Protein AF-A0A4Q1SSH7-F1 (afdb_monomer)

pLDDT: mean 82.24, std 13.0, range [39.09, 94.75]

Radius of gyration: 13.48 Å; Cα contacts (8 Å, |Δi|>4): 123; chains: 1; bounding box: 34×24×37 Å

Nearest PDB structures (foldseek):
  8b3z-assembly1_B  TM=5.764E-01  e=4.183E+00  Bacillus subtilis
  6zdw-assembly1_AAA  TM=4.480E-01  e=9.961E+00  Mucor lusitanicus

Structure (mmCIF, N/CA/C/O backbone):
data_AF-A0A4Q1SSH7-F1
#
_entry.id   AF-A0A4Q1SSH7-F1
#
loop_
_atom_site.group_PDB
_atom_site.id
_atom_site.type_symbol
_atom_site.label_atom_id
_atom_site.label_alt_id
_atom_site.label_comp_id
_atom_site.label_asym_id
_atom_site.label_entity_id
_atom_site.label_seq_id
_atom_site.pdbx_PDB_ins_code
_atom_site.Cartn_x
_atom_site.Cartn_y
_atom_site.Cartn_z
_atom_site.occupancy
_atom_site.B_iso_or_e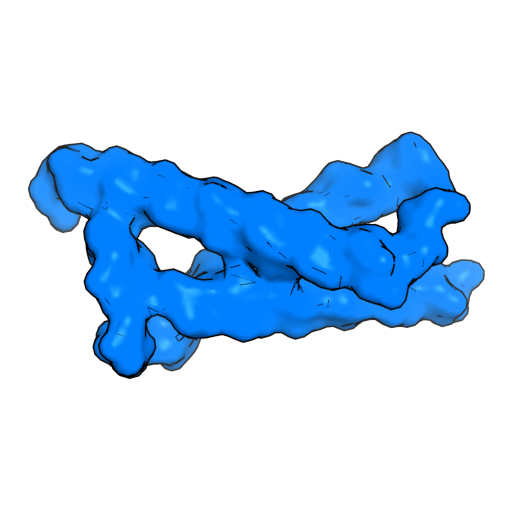quiv
_atom_site.auth_seq_id
_atom_site.auth_comp_id
_atom_site.auth_asym_id
_atom_site.auth_atom_id
_atom_site.pdbx_PDB_model_num
ATOM 1 N N . MET A 1 1 ? 18.077 3.072 -13.204 1.00 58.22 1 MET A N 1
ATOM 2 C CA . MET A 1 1 ? 16.784 3.308 -13.880 1.00 58.22 1 MET A CA 1
ATOM 3 C C . MET A 1 1 ? 16.881 4.634 -14.614 1.00 58.22 1 MET A C 1
ATOM 5 O O . MET A 1 1 ? 17.295 5.602 -13.988 1.00 58.22 1 MET A O 1
ATOM 9 N N . GLU A 1 2 ? 16.598 4.690 -15.918 1.00 61.38 2 GLU A N 1
ATOM 10 C CA . GLU A 1 2 ? 16.573 5.972 -16.642 1.00 61.38 2 GLU A CA 1
ATOM 11 C C . GLU A 1 2 ? 15.501 6.885 -16.028 1.00 61.38 2 GLU A C 1
ATOM 13 O O . GLU A 1 2 ? 14.435 6.409 -15.630 1.00 61.38 2 GLU A O 1
ATOM 18 N N . GLY A 1 3 ? 15.767 8.193 -15.943 1.00 69.75 3 GLY A N 1
ATOM 19 C CA . GLY A 1 3 ? 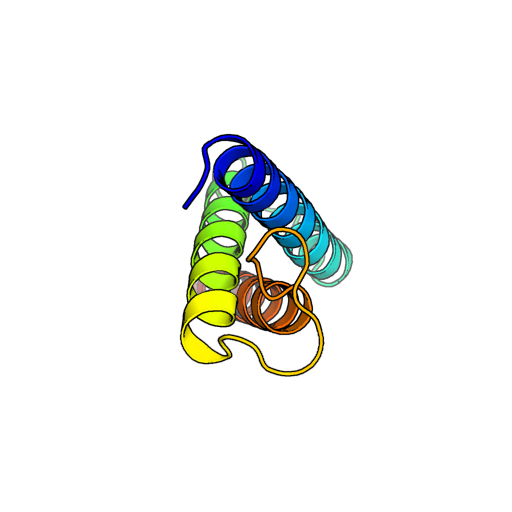14.933 9.136 -15.182 1.00 69.75 3 GLY A CA 1
ATOM 20 C C . GLY 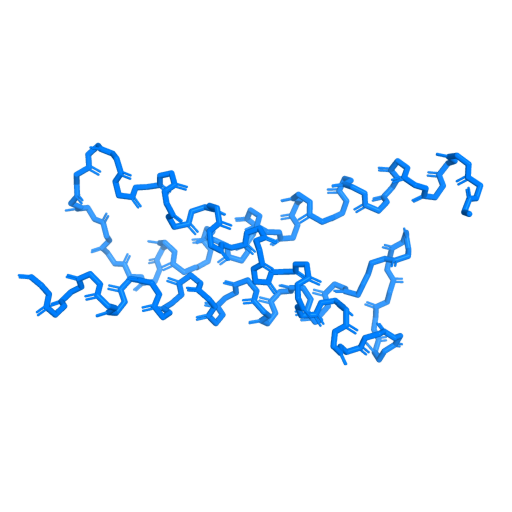A 1 3 ? 13.442 9.148 -15.555 1.00 69.75 3 GLY A C 1
ATOM 21 O O . GLY A 1 3 ? 12.605 9.462 -14.714 1.00 69.75 3 GLY A O 1
ATOM 22 N N . LYS A 1 4 ? 13.086 8.737 -16.780 1.00 71.12 4 LYS A N 1
ATOM 23 C CA . LYS A 1 4 ? 11.691 8.627 -17.243 1.00 71.12 4 LYS A CA 1
ATOM 24 C C . L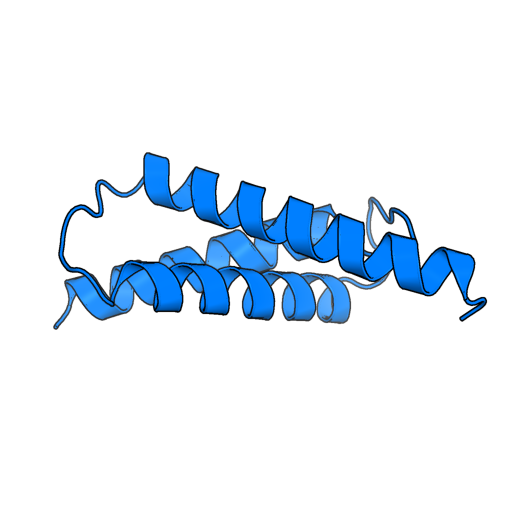YS A 1 4 ? 10.935 7.464 -16.593 1.00 71.12 4 LYS A C 1
ATOM 26 O O . LYS A 1 4 ? 9.806 7.646 -16.149 1.00 71.12 4 LYS A O 1
ATOM 31 N N . TYR A 1 5 ? 11.563 6.293 -16.482 1.00 74.62 5 TYR A N 1
ATOM 32 C CA . TYR A 1 5 ? 10.943 5.124 -15.850 1.00 74.62 5 TYR A CA 1
ATOM 33 C C . TYR A 1 5 ? 10.823 5.294 -14.338 1.00 74.62 5 TYR A C 1
ATOM 35 O O . TYR A 1 5 ? 9.846 4.845 -13.756 1.00 74.62 5 TYR A O 1
ATOM 43 N N . ALA A 1 6 ? 11.755 6.021 -13.712 1.00 80.81 6 ALA A N 1
ATOM 44 C CA . ALA A 1 6 ? 11.648 6.363 -12.297 1.00 80.81 6 ALA A CA 1
ATOM 45 C C . ALA A 1 6 ? 10.397 7.214 -12.011 1.00 80.81 6 ALA A C 1
ATOM 47 O O . ALA A 1 6 ? 9.656 6.919 -11.080 1.00 80.81 6 ALA A O 1
ATOM 48 N N . ALA A 1 7 ? 10.114 8.231 -12.832 1.00 87.00 7 ALA A N 1
ATOM 49 C CA . ALA A 1 7 ? 8.909 9.048 -12.671 1.00 87.00 7 ALA A CA 1
ATOM 50 C C . ALA A 1 7 ? 7.617 8.232 -12.870 1.00 87.00 7 ALA A C 1
ATOM 52 O O . ALA A 1 7 ? 6.665 8.382 -12.105 1.00 87.00 7 ALA A O 1
ATOM 53 N N . MET A 1 8 ? 7.596 7.342 -13.869 1.00 88.31 8 MET A N 1
ATOM 54 C CA . MET A 1 8 ? 6.452 6.461 -14.122 1.00 88.31 8 MET A CA 1
ATOM 55 C C . MET A 1 8 ? 6.234 5.465 -12.978 1.00 88.31 8 MET A C 1
ATOM 57 O O . MET A 1 8 ? 5.092 5.284 -12.574 1.00 88.31 8 MET A O 1
ATOM 61 N N . PHE A 1 9 ? 7.296 4.889 -12.409 1.00 89.94 9 PHE A N 1
ATOM 62 C CA . PHE A 1 9 ? 7.212 3.999 -11.248 1.00 89.94 9 PHE A CA 1
ATOM 63 C C . PHE A 1 9 ? 6.467 4.656 -10.083 1.00 89.94 9 PHE A C 1
ATOM 65 O O . PHE A 1 9 ? 5.463 4.127 -9.611 1.00 89.94 9 PHE A O 1
ATOM 72 N N . TRP A 1 10 ? 6.917 5.841 -9.653 1.00 91.06 10 TRP A N 1
ATOM 73 C CA . TRP A 1 10 ? 6.320 6.538 -8.511 1.00 91.06 10 TRP A CA 1
ATOM 74 C C . TRP A 1 10 ? 4.861 6.924 -8.765 1.00 91.06 10 TRP A C 1
ATOM 76 O O . TRP A 1 10 ? 4.031 6.806 -7.867 1.00 91.06 10 TRP A O 1
ATOM 86 N N . LEU A 1 11 ? 4.533 7.335 -9.994 1.00 92.88 11 LEU A N 1
ATOM 87 C CA . LEU A 1 11 ? 3.156 7.627 -10.390 1.00 92.88 11 LEU A CA 1
ATOM 88 C C . LEU A 1 11 ? 2.265 6.386 -10.321 1.00 92.88 11 LEU A C 1
ATOM 90 O O . LEU A 1 11 ? 1.200 6.431 -9.708 1.00 92.88 11 LEU A O 1
ATOM 94 N N . VAL A 1 12 ? 2.699 5.280 -10.929 1.00 92.00 12 VAL A N 1
ATOM 95 C CA . VAL A 1 12 ? 1.934 4.028 -10.945 1.00 92.00 12 VAL A CA 1
ATOM 96 C C . VAL A 1 12 ? 1.762 3.498 -9.525 1.00 92.00 12 VAL A C 1
ATOM 98 O O . VAL A 1 12 ? 0.650 3.134 -9.154 1.00 92.00 12 VAL A O 1
ATOM 101 N N . TRP A 1 13 ? 2.812 3.532 -8.705 1.00 94.19 13 TRP A N 1
ATOM 102 C CA . TRP A 1 13 ? 2.750 3.124 -7.305 1.00 94.19 13 TRP A CA 1
ATOM 103 C C . TRP A 1 13 ? 1.721 3.934 -6.504 1.00 94.19 13 TRP A C 1
ATOM 105 O O . TRP A 1 13 ? 0.890 3.341 -5.814 1.00 94.19 13 TRP A O 1
ATOM 115 N N . ILE A 1 14 ? 1.714 5.268 -6.627 1.00 94.50 14 ILE A N 1
ATOM 116 C CA . ILE A 1 14 ? 0.736 6.131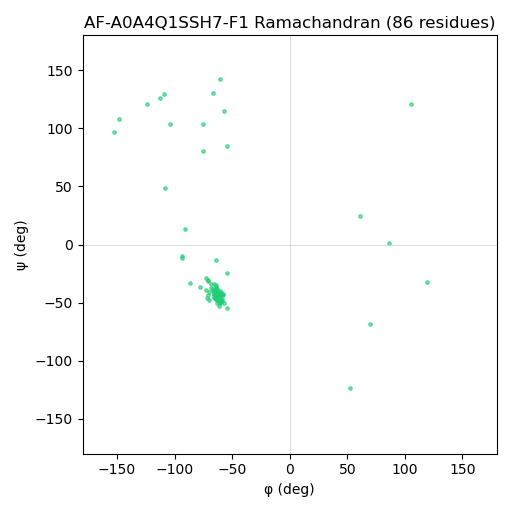 -5.942 1.00 94.50 14 ILE A CA 1
ATOM 117 C C . ILE A 1 14 ? -0.688 5.800 -6.396 1.00 94.50 14 ILE A C 1
ATOM 119 O O . ILE A 1 14 ? -1.571 5.615 -5.559 1.00 94.50 14 ILE A O 1
ATOM 123 N N . ILE A 1 15 ? -0.913 5.689 -7.709 1.00 94.50 15 ILE A N 1
ATOM 124 C CA . ILE A 1 15 ? -2.236 5.395 -8.274 1.00 94.50 15 ILE A CA 1
ATOM 125 C C . ILE A 1 15 ? -2.733 4.030 -7.791 1.00 94.50 15 ILE A C 1
ATOM 127 O O . ILE A 1 15 ? -3.857 3.918 -7.307 1.00 94.50 15 ILE A O 1
ATOM 131 N N . VAL A 1 16 ? -1.895 2.998 -7.877 1.00 94.25 16 VAL A N 1
ATOM 132 C CA . VAL A 1 16 ? -2.244 1.640 -7.444 1.00 94.25 16 VAL A CA 1
ATOM 133 C C . VAL A 1 16 ? -2.545 1.597 -5.949 1.00 94.25 16 VAL A C 1
ATOM 135 O O . VAL A 1 16 ? -3.544 1.005 -5.545 1.00 94.25 16 VAL A O 1
ATOM 138 N N . SER A 1 17 ? -1.736 2.270 -5.132 1.00 93.50 17 SER A N 1
ATOM 139 C CA . SER A 1 17 ? -1.946 2.341 -3.683 1.00 93.50 17 SER A CA 1
ATOM 140 C C . SER A 1 17 ? -3.254 3.048 -3.334 1.00 93.50 17 SER A C 1
ATOM 142 O O . SER A 1 17 ? -3.970 2.605 -2.438 1.00 93.50 17 SER A O 1
ATOM 144 N N . LEU A 1 18 ? -3.603 4.116 -4.057 1.00 93.25 18 LEU A N 1
ATOM 145 C CA . LEU A 1 18 ? -4.876 4.813 -3.884 1.00 93.25 18 LEU A CA 1
ATOM 146 C C . LEU A 1 18 ? -6.063 3.932 -4.278 1.00 93.25 18 LEU A C 1
ATOM 148 O O . LEU A 1 18 ? -7.049 3.905 -3.550 1.00 93.25 18 LEU A O 1
ATOM 152 N N . LEU A 1 19 ? -5.967 3.186 -5.382 1.00 92.31 19 LEU A N 1
ATOM 153 C CA . LEU A 1 19 ? -7.021 2.267 -5.822 1.00 92.31 19 LEU A CA 1
ATOM 154 C C . LEU A 1 19 ? -7.222 1.107 -4.840 1.00 92.31 19 LEU A C 1
ATOM 156 O O . LEU A 1 19 ? -8.358 0.794 -4.491 1.00 92.31 19 LEU A O 1
ATOM 160 N N . ALA A 1 20 ? -6.131 0.495 -4.373 1.00 90.56 20 ALA A N 1
ATOM 161 C CA . ALA A 1 20 ? -6.165 -0.564 -3.366 1.00 90.56 20 ALA A CA 1
ATOM 162 C C . ALA A 1 20 ? -6.786 -0.070 -2.053 1.00 90.56 20 ALA A C 1
ATOM 164 O O . ALA A 1 20 ? -7.667 -0.718 -1.485 1.00 90.56 20 ALA A O 1
ATOM 165 N N . TRP A 1 21 ? -6.346 1.107 -1.606 1.00 90.94 21 TRP A N 1
ATOM 166 C CA . TRP A 1 21 ? -6.853 1.755 -0.407 1.00 90.94 21 TRP A CA 1
ATOM 167 C C . TRP A 1 21 ? -8.347 2.070 -0.534 1.00 90.94 21 TRP A C 1
ATOM 169 O O . TRP A 1 21 ? -9.125 1.625 0.305 1.00 90.94 21 TRP A O 1
ATOM 179 N N . TRP A 1 22 ? -8.755 2.754 -1.607 1.00 87.19 22 TRP A N 1
ATOM 180 C CA . TRP A 1 22 ? -10.152 3.096 -1.876 1.00 87.19 22 TRP A CA 1
ATOM 181 C C . TRP A 1 22 ? -11.037 1.849 -1.957 1.00 87.19 22 TRP A C 1
ATOM 183 O O . TRP A 1 22 ? -12.103 1.821 -1.354 1.00 87.19 22 TRP A O 1
ATOM 193 N N . GLY A 1 23 ? -10.581 0.784 -2.623 1.00 85.88 23 GLY A N 1
ATOM 194 C CA . GLY A 1 23 ? -11.322 -0.476 -2.702 1.00 85.88 23 GLY A CA 1
ATOM 195 C C . GLY A 1 23 ? -11.598 -1.103 -1.331 1.00 85.88 23 GLY A C 1
ATOM 196 O O . GLY A 1 23 ? -12.705 -1.577 -1.086 1.00 85.88 23 GLY A O 1
ATOM 197 N N . ILE A 1 24 ? -10.624 -1.069 -0.414 1.00 84.25 24 ILE A N 1
ATOM 198 C CA . ILE A 1 24 ? -10.818 -1.538 0.966 1.00 84.25 24 ILE A CA 1
ATOM 199 C C . ILE A 1 24 ? -11.675 -0.569 1.785 1.00 84.25 24 ILE A C 1
ATOM 201 O O . ILE A 1 24 ? -12.501 -1.025 2.571 1.00 84.25 24 ILE A O 1
ATOM 205 N N . ASP A 1 25 ? -11.493 0.737 1.616 1.00 78.19 25 ASP A N 1
ATOM 206 C CA . ASP A 1 25 ? -12.234 1.775 2.342 1.00 78.19 25 ASP A CA 1
ATOM 207 C C . ASP A 1 25 ? -13.731 1.781 1.989 1.00 78.19 25 ASP A C 1
ATOM 209 O O . ASP A 1 25 ? -14.566 2.003 2.855 1.00 78.19 25 ASP A O 1
ATOM 213 N N . GLN A 1 26 ? -14.088 1.457 0.741 1.00 77.06 26 GLN A N 1
ATOM 214 C CA . GLN A 1 26 ? -15.482 1.239 0.331 1.00 77.06 26 GLN A CA 1
ATOM 215 C C . GLN A 1 26 ? -16.060 -0.081 0.860 1.00 77.06 26 GLN A C 1
ATOM 217 O O . GLN A 1 26 ? -17.270 -0.207 1.025 1.00 77.06 26 GLN A O 1
ATOM 222 N N . TRP A 1 27 ? -15.217 -1.097 1.070 1.00 75.19 27 TRP A N 1
ATOM 223 C CA . TRP A 1 27 ? -15.668 -2.424 1.494 1.00 75.19 27 TRP A CA 1
ATOM 224 C C . TRP A 1 27 ? -15.810 -2.552 3.012 1.00 75.19 27 TRP A C 1
ATOM 226 O O . TRP A 1 27 ? -16.669 -3.280 3.510 1.00 75.19 27 TRP A O 1
ATOM 236 N N . ILE A 1 28 ? -14.956 -1.857 3.757 1.00 72.38 28 ILE A N 1
ATOM 237 C CA . ILE A 1 28 ? -15.026 -1.752 5.206 1.00 72.38 28 ILE A CA 1
ATOM 238 C C . ILE A 1 28 ? -15.592 -0.369 5.491 1.00 72.38 28 ILE A C 1
ATOM 240 O O . ILE A 1 28 ? -14.837 0.588 5.387 1.00 72.38 28 ILE A O 1
ATOM 244 N N . ASP A 1 29 ? -16.873 -0.272 5.869 1.00 64.25 29 ASP A N 1
ATOM 245 C CA . ASP A 1 29 ? -17.496 0.965 6.372 1.00 64.25 29 ASP A CA 1
ATOM 246 C C . ASP A 1 29 ? -16.672 1.506 7.555 1.00 64.25 29 ASP A C 1
ATOM 248 O O . ASP A 1 29 ? -16.918 1.195 8.721 1.00 64.25 29 ASP A O 1
ATOM 252 N N . SER A 1 30 ? -15.621 2.269 7.261 1.00 52.12 30 SER A N 1
ATOM 253 C CA . SER A 1 30 ? -14.631 2.712 8.238 1.00 52.12 30 SER A CA 1
ATOM 254 C C . SER A 1 30 ? -14.775 4.202 8.512 1.00 52.12 30 SER A C 1
ATOM 256 O O . SER A 1 30 ? -13.818 4.967 8.566 1.00 52.12 30 SER A O 1
ATOM 258 N N . ASN A 1 31 ? -16.012 4.617 8.774 1.00 54.75 31 ASN A N 1
ATOM 259 C CA . ASN A 1 31 ? -16.269 5.887 9.435 1.00 54.75 31 ASN A CA 1
ATOM 260 C C . ASN A 1 31 ? -15.957 5.772 10.930 1.00 54.75 31 ASN A C 1
ATOM 262 O O . ASN A 1 31 ? -16.874 5.653 11.732 1.00 54.75 31 ASN A O 1
ATOM 266 N N . THR A 1 32 ? -14.684 5.871 11.322 1.00 49.56 32 THR A N 1
ATOM 267 C CA . THR A 1 32 ? -14.314 6.274 12.692 1.00 49.56 32 THR A CA 1
ATOM 268 C C . THR A 1 32 ? -12.934 6.952 12.748 1.00 49.56 32 THR A C 1
ATOM 270 O O . THR A 1 32 ? -11.887 6.314 12.857 1.00 49.56 32 THR A O 1
ATOM 273 N N . GLY A 1 33 ? -12.942 8.291 12.735 1.00 46.84 33 GLY A N 1
ATOM 274 C CA . GLY A 1 33 ? -11.903 9.123 13.358 1.00 46.84 33 GLY A CA 1
ATOM 275 C C . GLY A 1 33 ? -10.896 9.806 12.422 1.00 46.84 33 GLY A C 1
ATOM 276 O O . GLY A 1 33 ? -10.109 9.164 11.726 1.00 46.84 33 GLY A O 1
ATOM 277 N N . PHE A 1 34 ? -10.850 11.139 12.490 1.00 39.09 34 PHE A N 1
ATOM 278 C CA . PHE A 1 34 ? -9.781 11.961 11.912 1.00 39.09 34 PHE A CA 1
ATOM 279 C C . PHE A 1 34 ? -8.427 11.503 12.500 1.00 39.09 34 PHE A C 1
ATOM 281 O O . PHE A 1 34 ? -8.224 11.570 13.709 1.00 39.09 34 PHE A O 1
ATOM 288 N N . GLY A 1 35 ? -7.538 10.960 11.657 1.00 56.69 35 GLY A N 1
ATOM 289 C CA . GLY A 1 35 ? -6.260 10.331 12.050 1.00 56.69 35 GLY A CA 1
ATOM 290 C C . GLY A 1 35 ? -6.138 8.843 11.671 1.00 56.69 35 GLY A C 1
ATOM 291 O O . GLY A 1 35 ? -5.063 8.394 11.285 1.00 56.69 35 GLY A O 1
ATOM 292 N N . SER A 1 36 ? -7.251 8.098 11.662 1.00 65.69 36 SER A N 1
ATOM 293 C CA . SER A 1 36 ? -7.338 6.676 11.256 1.00 65.69 36 SER A CA 1
ATOM 294 C C . SER A 1 36 ? -7.157 6.474 9.744 1.00 65.69 36 SER A C 1
ATOM 296 O O . SER A 1 36 ? -6.621 5.452 9.294 1.00 65.69 36 SER A O 1
ATOM 298 N N . TRP A 1 37 ? -7.581 7.486 8.985 1.00 74.94 37 TRP A N 1
ATOM 299 C CA . TRP A 1 37 ? -7.596 7.540 7.526 1.00 74.94 37 TRP A CA 1
ATOM 300 C C . TRP A 1 37 ? -6.195 7.640 6.907 1.00 74.94 37 TRP A C 1
ATOM 302 O O . TRP A 1 37 ? -5.821 6.852 6.043 1.00 74.94 37 TRP A O 1
ATOM 312 N N . TRP A 1 38 ? -5.362 8.549 7.417 1.00 82.00 38 TRP A N 1
ATOM 313 C CA . TRP A 1 38 ? -3.985 8.702 6.940 1.00 82.00 38 TRP A CA 1
ATOM 314 C C . TRP A 1 38 ? -3.141 7.455 7.205 1.00 82.00 38 TRP A C 1
ATOM 316 O O . TRP A 1 38 ? -2.339 7.058 6.364 1.00 82.00 38 TRP A O 1
ATOM 326 N N . ALA A 1 39 ? -3.358 6.795 8.345 1.00 83.94 39 ALA A N 1
ATOM 327 C CA . ALA A 1 39 ? -2.659 5.560 8.665 1.00 83.94 39 ALA A CA 1
ATOM 328 C C . ALA A 1 39 ? -3.036 4.413 7.709 1.00 83.94 39 ALA A C 1
ATOM 330 O O . ALA A 1 39 ? -2.154 3.677 7.276 1.00 83.94 39 ALA A O 1
ATOM 331 N N . SER A 1 40 ? -4.312 4.273 7.320 1.00 85.25 40 SER A N 1
ATOM 332 C CA . SER A 1 40 ? -4.720 3.232 6.362 1.00 85.25 40 SER A CA 1
ATOM 333 C C . SER A 1 40 ? -4.176 3.488 4.952 1.00 85.25 40 SER A C 1
ATOM 335 O O . SER A 1 40 ? -3.785 2.534 4.272 1.00 85.25 40 SER A O 1
ATOM 337 N N . LEU A 1 41 ? -4.064 4.758 4.547 1.00 89.06 41 LEU A N 1
ATOM 338 C CA . LEU A 1 41 ? -3.425 5.158 3.294 1.00 89.06 41 LEU A CA 1
ATOM 339 C C . LEU A 1 41 ? -1.918 4.854 3.290 1.00 89.06 41 LEU A C 1
ATOM 341 O O . LEU A 1 41 ? -1.413 4.273 2.331 1.00 89.06 41 LEU A O 1
ATOM 345 N N . ILE A 1 42 ? -1.203 5.191 4.370 1.00 91.19 42 ILE A N 1
ATOM 346 C CA . ILE A 1 42 ? 0.228 4.869 4.515 1.00 91.19 42 ILE A CA 1
ATOM 347 C C . ILE A 1 42 ? 0.438 3.354 4.448 1.00 91.19 42 ILE A C 1
ATOM 349 O O . ILE A 1 42 ? 1.338 2.889 3.753 1.00 91.19 42 ILE A O 1
ATOM 353 N N . MET A 1 43 ? -0.420 2.576 5.108 1.00 91.81 43 MET A N 1
ATOM 354 C CA . MET A 1 43 ? -0.349 1.116 5.053 1.00 91.81 43 MET A CA 1
ATOM 355 C C . MET A 1 43 ? -0.598 0.568 3.646 1.00 91.81 43 MET A C 1
ATOM 357 O O . MET A 1 43 ? 0.065 -0.392 3.262 1.00 91.81 43 MET A O 1
ATOM 361 N N . SER A 1 44 ? -1.475 1.195 2.856 1.00 93.56 44 SER A N 1
ATOM 362 C CA . SER A 1 44 ? -1.649 0.832 1.444 1.00 93.56 44 SER A CA 1
ATOM 363 C C . SER A 1 44 ? -0.384 1.093 0.634 1.00 93.56 44 SER A C 1
ATOM 365 O O . SER A 1 44 ? 0.073 0.221 -0.096 1.00 93.56 44 SER A O 1
ATOM 367 N N . LEU A 1 45 ? 0.220 2.274 0.803 1.00 94.06 45 LEU A N 1
ATOM 368 C CA . LEU A 1 45 ? 1.450 2.665 0.109 1.00 94.06 45 LEU A CA 1
ATOM 369 C C . LEU A 1 45 ? 2.596 1.693 0.418 1.00 94.06 45 LEU A C 1
ATOM 371 O O . LEU A 1 45 ? 3.254 1.184 -0.492 1.00 94.06 45 LEU A O 1
ATOM 375 N N . VAL A 1 46 ? 2.800 1.386 1.702 1.00 94.75 46 VAL A N 1
ATOM 376 C CA . VAL A 1 46 ? 3.816 0.424 2.154 1.00 94.75 46 VAL A CA 1
ATOM 377 C C . VAL A 1 46 ? 3.507 -0.978 1.632 1.00 94.75 46 VAL A C 1
ATOM 379 O O . VAL A 1 46 ? 4.391 -1.637 1.089 1.00 94.75 46 VAL A O 1
ATOM 382 N N . GLY A 1 47 ? 2.255 -1.425 1.747 1.00 94.56 47 GLY A N 1
ATOM 383 C CA . GLY A 1 47 ? 1.820 -2.729 1.258 1.00 94.56 47 GLY A CA 1
ATOM 384 C C . GLY A 1 47 ? 2.022 -2.885 -0.244 1.00 94.56 47 GLY A C 1
ATOM 385 O O . GLY A 1 47 ? 2.531 -3.909 -0.685 1.00 94.56 47 GLY A O 1
ATOM 386 N N . ALA A 1 48 ? 1.688 -1.864 -1.031 1.00 94.12 48 ALA A N 1
ATOM 387 C CA . ALA A 1 48 ? 1.847 -1.889 -2.477 1.00 94.12 48 ALA A CA 1
ATOM 388 C C . ALA A 1 48 ? 3.319 -1.898 -2.900 1.00 94.12 48 ALA A C 1
ATOM 390 O O . ALA A 1 48 ? 3.692 -2.613 -3.826 1.00 94.12 48 ALA A O 1
ATOM 391 N N . TRP A 1 49 ? 4.176 -1.165 -2.188 1.00 93.62 49 TRP A N 1
ATOM 392 C CA . TRP A 1 49 ? 5.617 -1.213 -2.431 1.00 93.62 49 TRP A CA 1
ATOM 393 C C . TRP A 1 49 ? 6.212 -2.592 -2.096 1.00 93.62 49 TRP A C 1
ATOM 395 O O . TRP A 1 49 ? 7.002 -3.1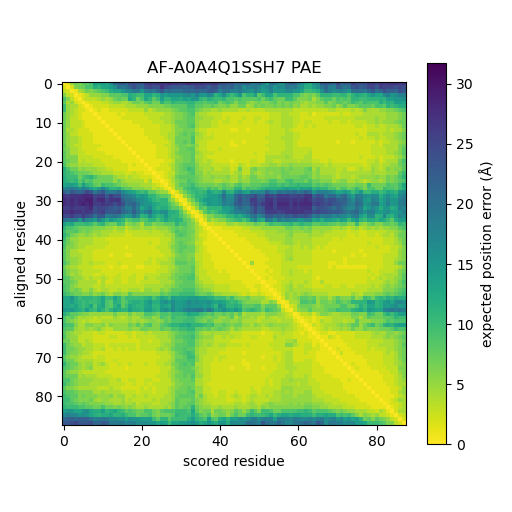42 -2.865 1.00 93.62 49 TRP A O 1
ATOM 405 N N . LEU A 1 50 ? 5.794 -3.190 -0.974 1.00 93.38 50 LEU A N 1
ATOM 406 C CA . LEU A 1 50 ? 6.217 -4.537 -0.585 1.00 93.38 50 LEU A CA 1
ATOM 407 C C . LEU A 1 50 ? 5.702 -5.599 -1.557 1.00 93.38 50 LEU A C 1
ATOM 409 O O . LEU A 1 50 ? 6.444 -6.503 -1.925 1.00 93.38 50 LEU A O 1
ATOM 413 N N . GLY A 1 51 ? 4.446 -5.493 -1.983 1.00 90.38 51 GLY A N 1
ATOM 414 C CA . GLY A 1 51 ? 3.835 -6.421 -2.925 1.00 90.38 51 GLY A CA 1
ATOM 415 C C . GLY A 1 51 ? 4.524 -6.406 -4.288 1.00 90.38 51 GLY A C 1
ATOM 416 O O . GLY A 1 51 ? 4.785 -7.471 -4.845 1.00 90.38 51 G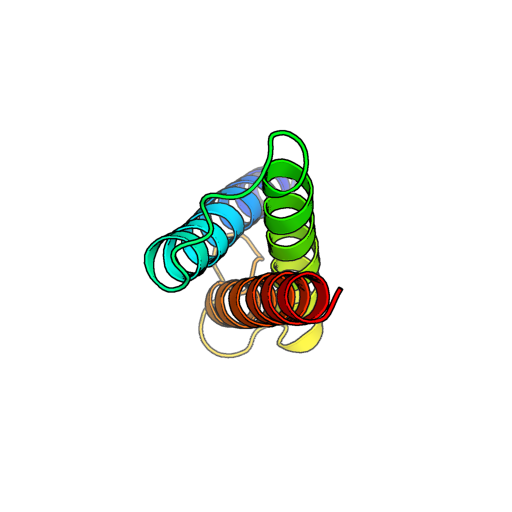LY A O 1
ATOM 417 N N . ASP A 1 52 ? 4.892 -5.223 -4.783 1.00 91.31 52 ASP A N 1
ATOM 418 C CA . ASP A 1 52 ? 5.741 -5.072 -5.967 1.00 91.31 52 ASP A CA 1
ATOM 419 C C . ASP A 1 52 ? 7.118 -5.717 -5.772 1.00 91.31 52 ASP A C 1
ATOM 421 O O . ASP A 1 52 ? 7.527 -6.567 -6.557 1.00 91.31 52 ASP A O 1
ATOM 425 N N . THR A 1 53 ? 7.790 -5.407 -4.662 1.00 88.69 53 THR A N 1
ATOM 426 C CA . THR A 1 53 ? 9.127 -5.942 -4.360 1.00 88.69 53 THR A CA 1
ATOM 427 C C . THR A 1 53 ? 9.141 -7.472 -4.247 1.00 88.69 53 THR A C 1
ATOM 429 O O . THR A 1 53 ? 10.079 -8.120 -4.710 1.00 88.69 53 THR A O 1
ATOM 432 N N . LEU A 1 54 ? 8.110 -8.067 -3.638 1.00 88.25 54 LEU A N 1
ATOM 433 C CA . LEU A 1 54 ? 8.023 -9.513 -3.411 1.00 88.25 54 LEU A CA 1
ATOM 434 C C . LEU A 1 54 ? 7.625 -10.291 -4.668 1.00 88.25 54 LEU A C 1
ATOM 436 O O . LEU A 1 54 ? 8.102 -11.406 -4.870 1.00 88.25 54 LEU A O 1
ATOM 440 N N . LEU A 1 55 ? 6.741 -9.730 -5.497 1.00 85.44 55 LEU A N 1
ATOM 441 C CA . LEU A 1 55 ? 6.255 -10.390 -6.712 1.00 85.44 55 LEU A CA 1
ATOM 442 C C . LEU A 1 55 ? 7.067 -10.005 -7.955 1.00 85.44 55 LEU A C 1
ATOM 444 O O . LEU A 1 55 ? 6.962 -10.670 -8.985 1.00 85.44 55 LEU A O 1
ATOM 448 N N . GLY A 1 56 ? 7.928 -8.992 -7.870 1.00 80.44 56 GLY A N 1
ATOM 449 C CA . GLY A 1 56 ? 8.903 -8.646 -8.900 1.00 80.44 56 GLY A CA 1
ATOM 450 C C . GLY A 1 56 ? 8.249 -8.481 -10.268 1.00 80.44 56 GLY A C 1
ATOM 451 O O . GLY A 1 56 ? 7.306 -7.723 -10.424 1.00 80.44 56 GLY A O 1
ATOM 452 N N . SER A 1 57 ? 8.694 -9.219 -11.284 1.00 80.38 57 SER A N 1
ATOM 453 C CA . SER A 1 57 ? 8.150 -9.110 -12.647 1.00 80.38 57 SER A CA 1
ATOM 454 C C . SER A 1 57 ? 6.987 -10.057 -12.968 1.00 80.38 57 SER A C 1
ATOM 456 O O . SER A 1 57 ? 6.634 -10.224 -14.137 1.00 80.38 57 SER A O 1
ATOM 458 N N . LEU A 1 58 ? 6.380 -10.694 -11.964 1.00 73.81 58 LEU A N 1
ATOM 459 C CA . LEU A 1 58 ? 5.284 -11.630 -12.198 1.00 73.81 58 LEU A CA 1
ATOM 460 C C . LEU A 1 58 ? 4.034 -10.921 -12.747 1.00 73.81 58 LEU A C 1
ATOM 462 O O . LEU A 1 58 ? 3.533 -9.960 -12.168 1.00 73.81 58 LEU A O 1
ATOM 466 N N . PHE A 1 59 ? 3.497 -11.475 -13.835 1.00 75.06 59 PHE A N 1
ATOM 467 C CA . PHE A 1 59 ? 2.234 -11.119 -14.493 1.00 75.06 59 PHE A CA 1
ATOM 468 C C . PHE A 1 59 ? 2.178 -9.767 -15.215 1.00 75.06 59 PHE A C 1
ATOM 470 O O . PHE A 1 59 ? 2.031 -9.762 -16.436 1.00 75.06 59 PHE A O 1
ATOM 477 N N . PHE A 1 60 ? 2.224 -8.634 -14.506 1.00 83.12 60 PHE A N 1
ATOM 478 C CA . PHE A 1 60 ? 1.951 -7.329 -15.121 1.00 83.12 60 PHE A CA 1
ATOM 479 C C . PHE A 1 60 ? 2.744 -6.188 -14.481 1.00 83.12 60 PHE A C 1
ATOM 481 O O . PHE A 1 60 ? 2.452 -5.742 -13.370 1.00 83.12 60 PHE A O 1
ATOM 488 N N . VAL A 1 61 ? 3.730 -5.693 -15.233 1.00 85.69 61 VAL A N 1
ATOM 489 C CA . VAL A 1 61 ? 4.624 -4.603 -14.833 1.00 85.69 61 VAL A CA 1
ATOM 490 C C . VAL A 1 61 ? 4.365 -3.382 -15.709 1.00 85.69 61 VAL A C 1
ATOM 492 O O . VAL A 1 61 ? 4.443 -3.461 -16.934 1.00 85.69 61 VAL A O 1
ATOM 495 N N . LEU A 1 62 ? 4.107 -2.238 -15.082 1.00 85.50 62 LEU A N 1
ATOM 496 C CA . LEU A 1 62 ? 3.900 -0.953 -15.740 1.00 85.50 62 LEU A CA 1
ATOM 497 C C . LEU A 1 62 ? 4.899 0.063 -15.179 1.00 85.50 62 LEU A C 1
ATOM 499 O O . LEU A 1 62 ? 4.938 0.307 -13.978 1.00 85.50 62 LEU A O 1
ATOM 503 N N . GLY A 1 63 ? 5.739 0.649 -16.038 1.00 80.62 63 GLY A N 1
ATOM 504 C CA . GLY A 1 63 ? 6.726 1.647 -15.601 1.00 80.62 63 GLY A CA 1
ATOM 505 C C . GLY A 1 63 ? 7.750 1.121 -14.585 1.00 80.62 63 GLY A C 1
ATOM 506 O O . GLY A 1 63 ? 8.284 1.905 -13.813 1.00 80.62 63 GLY A O 1
ATOM 507 N N . GLY A 1 64 ? 8.005 -0.192 -14.567 1.00 83.12 64 GLY A N 1
ATOM 508 C CA . GLY A 1 64 ? 8.882 -0.846 -13.590 1.00 83.12 64 GLY A CA 1
ATOM 509 C C . GLY A 1 64 ? 8.199 -1.251 -12.280 1.00 83.12 64 GLY A C 1
ATOM 510 O O . GLY A 1 64 ? 8.880 -1.788 -11.419 1.00 83.12 64 GLY A O 1
ATOM 511 N N . PHE A 1 65 ? 6.890 -1.016 -12.141 1.00 86.75 65 PHE A N 1
ATOM 512 C CA . PHE A 1 65 ? 6.087 -1.396 -10.978 1.00 86.75 65 PHE A CA 1
ATOM 513 C C . PHE A 1 65 ? 5.133 -2.547 -11.318 1.00 86.75 65 PHE A C 1
ATOM 515 O O . PHE A 1 65 ? 4.379 -2.470 -12.291 1.00 86.75 65 PHE A O 1
ATOM 522 N N . ASN A 1 66 ? 5.128 -3.604 -10.517 1.00 91.25 66 ASN A N 1
ATOM 523 C CA . ASN A 1 66 ? 4.186 -4.707 -10.598 1.00 91.25 66 ASN A CA 1
ATOM 524 C C . ASN A 1 66 ? 2.830 -4.289 -10.045 1.00 91.25 66 ASN A C 1
ATOM 526 O O . ASN A 1 66 ? 2.603 -4.225 -8.838 1.00 91.25 66 ASN A O 1
ATOM 530 N N . VAL A 1 67 ? 1.899 -4.041 -10.956 1.00 90.38 67 VAL A N 1
ATOM 531 C CA . VAL A 1 67 ? 0.573 -3.528 -10.617 1.00 90.38 67 VAL A CA 1
ATOM 532 C C . VAL A 1 67 ? -0.229 -4.559 -9.828 1.00 90.38 67 VAL A C 1
ATOM 534 O O . VAL A 1 67 ? -0.930 -4.191 -8.890 1.00 90.38 67 VAL A O 1
ATOM 537 N N . ILE A 1 68 ? -0.120 -5.847 -10.166 1.00 90.88 68 ILE A N 1
ATOM 538 C CA . ILE A 1 68 ? -0.875 -6.905 -9.480 1.00 90.88 68 ILE A CA 1
ATOM 539 C C . ILE A 1 68 ? -0.316 -7.119 -8.079 1.00 90.88 68 ILE A C 1
ATOM 541 O O . ILE A 1 68 ? -1.080 -7.169 -7.114 1.00 90.88 68 ILE A O 1
ATOM 545 N N . GLY A 1 69 ? 1.010 -7.203 -7.962 1.00 91.06 69 GLY A N 1
ATOM 546 C CA . GLY A 1 69 ? 1.658 -7.334 -6.667 1.00 91.06 69 GLY A CA 1
ATOM 547 C C . GLY A 1 69 ? 1.402 -6.130 -5.777 1.00 91.06 69 GLY A C 1
ATOM 548 O O . GLY A 1 69 ? 1.028 -6.294 -4.617 1.00 91.06 69 GLY A O 1
ATOM 549 N N . GLY A 1 70 ? 1.480 -4.929 -6.346 1.00 91.81 70 GLY A N 1
ATOM 550 C CA . GLY A 1 70 ? 1.136 -3.690 -5.669 1.00 91.81 70 GLY A CA 1
ATOM 551 C C . GLY A 1 70 ? -0.308 -3.639 -5.182 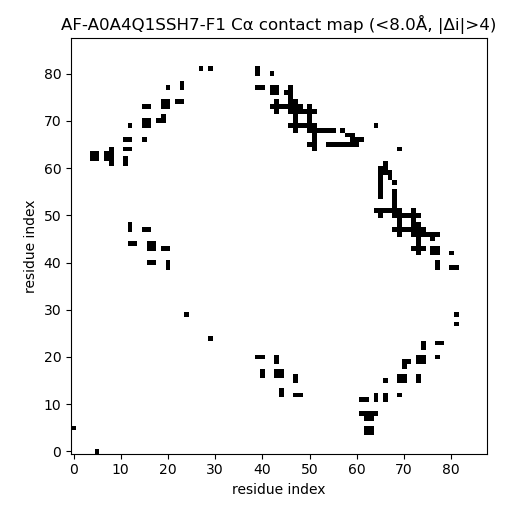1.00 91.81 70 GLY A C 1
ATOM 552 O O . GLY A 1 70 ? -0.556 -3.328 -4.019 1.00 91.81 70 GLY A O 1
ATOM 553 N N . LEU A 1 71 ? -1.271 -4.002 -6.032 1.00 92.50 71 LEU A N 1
ATOM 554 C CA . LEU A 1 71 ? -2.679 -4.065 -5.638 1.00 92.50 71 LEU A CA 1
ATOM 555 C C . LEU A 1 71 ? -2.889 -5.067 -4.501 1.00 92.50 71 LEU A C 1
ATOM 557 O O . LEU A 1 71 ? -3.482 -4.718 -3.484 1.00 92.50 71 LEU A O 1
ATOM 561 N N . ALA A 1 72 ? -2.376 -6.292 -4.640 1.00 92.31 72 ALA A N 1
ATOM 562 C CA . ALA A 1 72 ? -2.542 -7.334 -3.632 1.00 92.31 72 ALA A CA 1
ATOM 563 C C . ALA A 1 72 ? -1.917 -6.936 -2.286 1.00 92.31 72 ALA A C 1
ATOM 565 O O . ALA A 1 72 ? -2.554 -7.076 -1.242 1.00 92.31 72 ALA A O 1
ATOM 566 N N . GLY A 1 73 ? -0.693 -6.402 -2.312 1.00 92.75 73 GLY A N 1
ATOM 567 C CA . GLY A 1 73 ? 0.011 -5.942 -1.122 1.00 92.75 73 GLY A CA 1
ATOM 568 C C . GLY A 1 73 ? -0.687 -4.763 -0.444 1.00 92.75 73 GLY A C 1
ATOM 569 O O . GLY A 1 73 ? -0.890 -4.794 0.769 1.00 92.75 73 GLY A O 1
ATOM 570 N N . GLY A 1 74 ? -1.120 -3.757 -1.211 1.00 91.44 74 GLY A N 1
ATOM 571 C CA . GLY A 1 74 ? -1.865 -2.612 -0.682 1.00 91.44 74 GLY A CA 1
ATOM 572 C C . GLY A 1 74 ? -3.176 -3.043 -0.022 1.00 91.44 74 GLY A C 1
ATOM 573 O O . GLY A 1 74 ? -3.426 -2.719 1.137 1.00 91.44 74 GLY A O 1
ATOM 574 N N . VAL A 1 75 ? -3.961 -3.878 -0.710 1.00 91.62 75 VAL A N 1
ATOM 575 C CA . VAL A 1 75 ? -5.223 -4.436 -0.198 1.00 91.62 75 VAL A CA 1
ATOM 576 C C . VAL A 1 75 ? -5.001 -5.204 1.108 1.00 91.62 75 VAL A C 1
ATOM 578 O O . VAL A 1 75 ? -5.690 -4.945 2.096 1.00 91.62 75 VAL A O 1
ATOM 581 N N . LEU A 1 76 ? -4.027 -6.119 1.147 1.00 91.44 76 LEU A N 1
ATOM 582 C CA . LEU A 1 76 ? -3.731 -6.936 2.329 1.00 91.44 76 LEU A CA 1
ATOM 583 C C . LEU A 1 76 ? -3.325 -6.089 3.536 1.00 91.44 76 LEU A C 1
ATOM 585 O O . LEU A 1 76 ? -3.858 -6.287 4.628 1.00 91.44 76 LEU A O 1
ATOM 589 N N . PHE A 1 77 ? -2.403 -5.143 3.360 1.00 90.94 77 PHE A N 1
ATOM 590 C CA . PHE A 1 77 ? -1.901 -4.325 4.465 1.00 90.94 77 PHE A CA 1
ATOM 591 C C . PHE A 1 77 ? -2.952 -3.338 4.977 1.00 90.94 77 PHE A C 1
ATOM 593 O O . PHE A 1 77 ? -3.114 -3.198 6.192 1.00 90.94 77 PHE A O 1
ATOM 600 N N . THR A 1 78 ? -3.715 -2.697 4.086 1.00 89.56 78 THR A N 1
ATOM 601 C CA . THR A 1 78 ? -4.829 -1.824 4.484 1.00 89.56 78 THR A CA 1
ATOM 602 C C . THR A 1 78 ? -5.917 -2.614 5.210 1.00 89.56 78 THR A C 1
ATOM 604 O O . THR A 1 78 ? -6.415 -2.168 6.246 1.00 89.56 78 THR A O 1
ATOM 607 N N . TRP A 1 79 ? -6.251 -3.815 4.730 1.00 87.06 79 TRP A N 1
ATOM 608 C CA . TRP A 1 79 ? -7.207 -4.697 5.396 1.00 87.06 79 TRP A CA 1
ATOM 609 C C . TRP A 1 79 ? -6.724 -5.135 6.7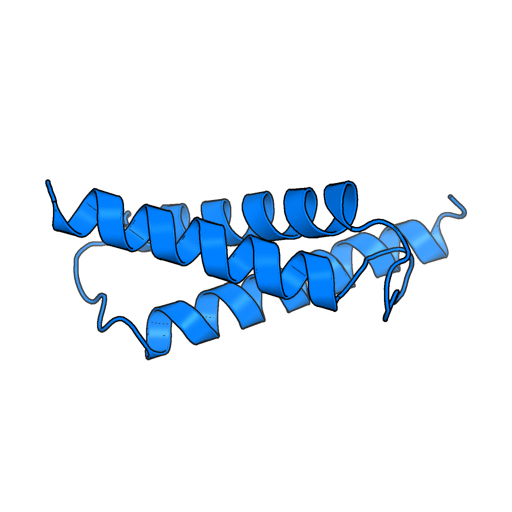85 1.00 87.06 79 TRP A C 1
ATOM 611 O O . TRP A 1 79 ? -7.476 -5.021 7.755 1.00 87.06 79 TRP A O 1
ATOM 621 N N . LEU A 1 80 ? -5.466 -5.577 6.909 1.00 87.81 80 LEU A N 1
ATOM 622 C CA . LEU A 1 80 ? -4.862 -5.961 8.190 1.00 87.81 80 LEU A CA 1
ATOM 623 C C . LEU A 1 80 ? -4.885 -4.804 9.190 1.00 87.81 80 LEU A C 1
ATOM 625 O O . LEU A 1 80 ? -5.245 -5.004 10.349 1.00 87.81 80 LEU A O 1
ATOM 629 N N . TRP A 1 81 ? -4.558 -3.591 8.742 1.00 85.75 81 TRP A N 1
ATOM 630 C CA . TRP A 1 81 ? -4.605 -2.392 9.574 1.00 85.75 81 TRP A CA 1
ATOM 631 C C . TRP A 1 81 ? -6.019 -2.094 10.079 1.00 85.75 81 TRP A C 1
ATOM 633 O O . TRP A 1 81 ? -6.231 -1.879 11.273 1.00 85.75 81 TRP A O 1
ATOM 643 N N . ASN A 1 82 ? -7.011 -2.129 9.189 1.00 80.69 82 ASN A N 1
ATOM 644 C CA . ASN A 1 82 ? -8.403 -1.898 9.564 1.00 80.69 82 ASN A CA 1
ATOM 645 C C . ASN A 1 82 ? -8.928 -2.985 10.519 1.00 80.69 82 ASN A C 1
ATOM 647 O O . ASN A 1 82 ? -9.627 -2.667 11.480 1.00 80.69 82 ASN A O 1
ATOM 651 N N . LYS A 1 83 ? -8.527 -4.249 10.333 1.00 80.75 83 LYS A N 1
ATOM 652 C CA . LYS A 1 83 ? -8.832 -5.346 11.267 1.00 80.75 83 LYS A CA 1
ATOM 653 C C . LYS A 1 83 ? -8.149 -5.189 12.625 1.00 80.75 83 LYS A C 1
ATOM 655 O O . LYS A 1 83 ? -8.772 -5.497 13.637 1.00 80.75 83 LYS A O 1
ATOM 660 N N . ALA A 1 84 ? -6.896 -4.740 12.656 1.00 80.12 84 ALA A N 1
ATOM 661 C CA . ALA A 1 84 ? -6.169 -4.497 13.897 1.00 80.12 84 ALA A CA 1
ATOM 662 C C . ALA A 1 84 ? -6.834 -3.381 14.713 1.00 80.12 84 ALA A C 1
ATOM 664 O O . ALA A 1 84 ? -7.053 -3.560 15.905 1.00 80.12 84 ALA A O 1
ATOM 665 N N . LYS A 1 85 ? -7.242 -2.287 14.057 1.00 71.81 85 LYS A N 1
ATOM 666 C CA . LYS A 1 85 ? -8.001 -1.200 14.695 1.00 71.81 85 LYS A CA 1
ATOM 667 C C . LYS A 1 85 ? -9.350 -1.662 15.236 1.00 71.81 85 LYS A C 1
ATOM 669 O O . LYS A 1 85 ? -9.692 -1.305 16.346 1.00 71.81 85 LYS A O 1
ATOM 674 N N . ALA A 1 86 ? -10.095 -2.480 14.493 1.00 65.62 86 ALA A N 1
ATOM 675 C CA . ALA A 1 86 ? -11.403 -2.971 14.939 1.00 65.62 86 ALA A CA 1
ATOM 676 C C . ALA A 1 86 ? -11.347 -3.871 16.193 1.00 65.62 86 ALA A C 1
ATOM 678 O O . ALA A 1 86 ? -12.389 -4.182 16.763 1.00 65.62 86 ALA A O 1
ATOM 679 N N . LYS A 1 87 ? -10.156 -4.341 16.589 1.00 58.03 87 LYS A N 1
ATOM 680 C CA . LYS A 1 87 ? -9.943 -5.135 17.808 1.00 58.03 87 LYS A CA 1
ATOM 681 C C . LYS A 1 87 ? -9.539 -4.305 19.031 1.00 58.03 87 LYS A C 1
ATOM 683 O O . LYS A 1 87 ? -9.472 -4.886 20.113 1.00 58.03 87 LYS A O 1
ATOM 688 N N . VAL A 1 88 ? -9.222 -3.022 18.858 1.00 52.25 88 VAL A N 1
ATOM 689 C CA . VAL A 1 88 ? -8.833 -2.090 19.931 1.00 52.25 88 VAL A CA 1
ATOM 690 C C . VAL A 1 88 ? -10.040 -1.247 20.310 1.00 52.25 88 VAL A C 1
ATOM 692 O O . VAL A 1 88 ? -10.264 -1.096 21.528 1.00 52.25 88 VAL A O 1
#

Mean predicted aligned error: 6.47 Å

Solvent-accessible surface area (backbone atoms only — not comparable to full-atom values): 4492 Å² total; per-residue (Å²): 127,61,75,69,46,52,55,38,23,57,50,49,51,52,54,39,13,50,51,21,29,49,56,47,51,72,70,43,88,72,90,68,59,97,68,55,58,63,53,36,48,51,32,1,44,52,19,13,54,50,20,17,67,74,47,44,80,57,94,42,64,50,48,88,33,13,53,59,27,14,30,54,21,1,34,52,37,24,49,51,50,55,54,56,57,75,74,110

Sequence (88 aa):
MEGKYAAMFWLVWIIVSLLAWWGIDQWIDSNTGFGSWWASLIMSLVGAWLGDTLLGSLFFVLGGFNVIGGLAGGVLFTWLWNKAKAKV

Foldseek 3Di:
DPPVLVVFQVVLLLVLLVVLLVVLCVVPVPPDDDPLNVVLSVQLSVQLVVLQVVCPPPDDATSRGDSVRSSVRSNVRSNVSSVVVVVD

Secondary structure (DSSP, 8-state):
--HHHHHHHHHHHHHHHHHHHHHHHHHTT----TTHHHHHHHHHHHHHHHHHHHHTTSS-EETTEEHHHHHHHHHHHHHHHHHHHTT-